Protein AF-A0A7C5IXV5-F1 (afdb_monomer_lite)

Structure (mmCIF, N/CA/C/O backbone):
data_AF-A0A7C5IXV5-F1
#
_entry.id   AF-A0A7C5IXV5-F1
#
loop_
_atom_site.group_PDB
_atom_site.id
_atom_site.type_symbol
_atom_site.label_atom_id
_atom_site.label_alt_id
_atom_site.label_comp_id
_atom_site.label_asym_id
_atom_site.label_entity_id
_atom_site.label_seq_id
_atom_site.pdbx_PDB_ins_code
_atom_site.Cartn_x
_atom_site.Cartn_y
_atom_site.Cartn_z
_atom_site.occupancy
_atom_site.B_iso_or_equiv
_atom_site.auth_seq_id
_atom_site.auth_comp_id
_atom_site.auth_asym_id
_atom_site.auth_atom_id
_atom_site.pdbx_PDB_model_num
ATOM 1 N N . MET A 1 1 ? -0.918 -32.055 40.488 1.00 59.59 1 MET A N 1
ATOM 2 C CA . MET A 1 1 ? -1.849 -31.408 39.530 1.00 59.59 1 MET A CA 1
ATOM 3 C C . MET A 1 1 ? -1.755 -29.875 39.528 1.00 59.59 1 MET A C 1
ATOM 5 O O . MET A 1 1 ? -1.667 -29.305 38.454 1.00 59.59 1 MET A O 1
ATOM 9 N N . LYS A 1 2 ? -1.670 -29.192 40.684 1.00 61.78 2 LYS A N 1
ATOM 10 C CA . LYS A 1 2 ? -1.588 -27.711 40.763 1.00 61.78 2 LYS A CA 1
ATOM 11 C C . LYS A 1 2 ? -0.363 -27.067 40.072 1.00 61.78 2 LYS A C 1
ATOM 13 O O . LYS A 1 2 ? -0.469 -25.961 39.565 1.00 61.78 2 LYS A O 1
ATOM 18 N N . LYS A 1 3 ? 0.781 -27.766 40.006 1.00 62.16 3 LYS A N 1
ATOM 19 C CA . LYS A 1 3 ? 2.021 -27.255 39.381 1.00 62.16 3 LYS A CA 1
ATOM 20 C C . LYS A 1 3 ? 1.935 -27.123 37.853 1.00 62.16 3 LYS A C 1
ATOM 22 O O . LYS A 1 3 ? 2.533 -26.219 37.297 1.00 62.16 3 LYS A O 1
ATOM 27 N N . ILE A 1 4 ? 1.162 -27.986 37.190 1.00 69.38 4 ILE A N 1
ATOM 28 C CA . ILE A 1 4 ? 0.949 -27.939 35.731 1.00 69.38 4 ILE A CA 1
ATOM 29 C C . ILE A 1 4 ? 0.048 -26.752 35.363 1.00 69.38 4 ILE A C 1
ATOM 31 O O . ILE A 1 4 ? 0.306 -26.051 34.392 1.00 69.38 4 ILE A O 1
ATOM 35 N N . LEU A 1 5 ? -0.957 -26.467 36.199 1.00 63.94 5 LEU A N 1
ATOM 36 C CA . LEU A 1 5 ? -1.857 -25.327 36.018 1.00 63.94 5 LEU A CA 1
ATOM 37 C C . LEU A 1 5 ? -1.125 -23.976 36.148 1.00 63.94 5 LEU A C 1
ATOM 39 O O . LEU A 1 5 ? -1.428 -23.043 35.412 1.00 63.94 5 LEU A O 1
ATOM 43 N N . ALA A 1 6 ? -0.118 -23.895 37.026 1.00 73.38 6 ALA A N 1
ATOM 44 C CA . ALA A 1 6 ? 0.714 -22.701 37.192 1.00 73.38 6 ALA A CA 1
ATOM 45 C C . ALA A 1 6 ? 1.605 -22.396 35.968 1.00 73.38 6 ALA A C 1
ATOM 47 O O . ALA A 1 6 ? 1.909 -21.234 35.726 1.00 73.38 6 ALA A O 1
ATOM 48 N N . PHE A 1 7 ? 1.984 -23.410 35.179 1.00 74.25 7 PHE A N 1
ATOM 49 C CA . PHE A 1 7 ? 2.762 -23.233 33.943 1.00 74.25 7 PHE A CA 1
ATOM 50 C C . PHE A 1 7 ? 1.894 -22.925 32.709 1.00 74.25 7 PHE A C 1
ATOM 52 O O . PHE A 1 7 ? 2.378 -22.308 31.765 1.00 74.25 7 PHE A O 1
ATOM 59 N N . LEU A 1 8 ? 0.611 -23.303 32.716 1.00 75.12 8 LEU A N 1
ATOM 60 C CA . LEU A 1 8 ? -0.336 -23.022 31.624 1.00 75.12 8 LEU A CA 1
ATOM 61 C C . LEU A 1 8 ? -0.887 -21.586 31.647 1.00 75.12 8 LEU A C 1
ATOM 63 O O . LEU A 1 8 ? -1.167 -21.013 30.597 1.00 75.12 8 LEU A O 1
ATOM 67 N N . LEU A 1 9 ? -1.011 -20.991 32.834 1.00 78.00 9 LEU A N 1
ATOM 68 C CA . LEU A 1 9 ? -1.496 -19.621 33.031 1.00 78.00 9 LEU A CA 1
ATOM 69 C C . LEU A 1 9 ? -0.681 -18.534 32.293 1.00 78.00 9 LEU A C 1
ATOM 71 O O . LEU A 1 9 ? -1.301 -17.715 31.612 1.00 78.00 9 LEU A O 1
ATOM 75 N N . PRO A 1 10 ? 0.667 -18.511 32.344 1.00 78.94 10 PRO A N 1
ATOM 76 C CA . PRO A 1 10 ? 1.445 -17.523 31.594 1.00 78.94 10 PRO A CA 1
ATOM 77 C C . PRO A 1 10 ? 1.386 -17.752 30.077 1.00 78.94 10 PRO A C 1
ATOM 79 O O . PRO A 1 10 ? 1.400 -16.785 29.321 1.00 78.94 10 PRO A O 1
ATOM 82 N N . LEU A 1 11 ? 1.259 -19.006 29.622 1.00 75.44 11 LEU A N 1
ATOM 83 C CA . LEU A 1 11 ? 1.128 -19.333 28.198 1.00 75.44 11 LEU A CA 1
ATOM 84 C C . LEU A 1 11 ? -0.196 -18.804 27.621 1.00 75.44 11 LEU A C 1
ATOM 86 O O . LEU A 1 11 ? -0.222 -18.249 26.525 1.00 75.44 11 LEU A O 1
ATOM 90 N N . LEU A 1 12 ? -1.286 -18.928 28.385 1.00 78.44 12 LEU A N 1
ATOM 91 C CA . LEU A 1 12 ? -2.590 -18.392 28.002 1.00 78.44 12 LEU A CA 1
ATOM 92 C C . LEU A 1 12 ? -2.595 -16.856 28.012 1.00 78.44 12 LEU A C 1
ATOM 94 O O . LEU A 1 12 ? -3.139 -16.245 27.097 1.00 78.44 12 LEU A O 1
ATOM 98 N N . ALA A 1 13 ? -1.954 -16.226 29.002 1.00 77.31 13 ALA A N 1
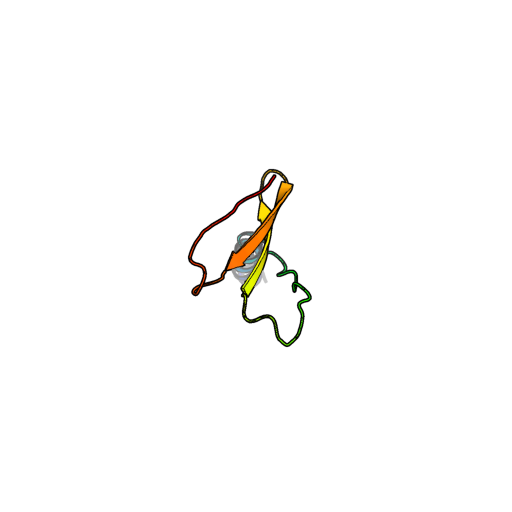ATOM 99 C CA . ALA A 1 13 ? -1.830 -14.768 29.056 1.00 77.31 13 ALA A CA 1
ATOM 100 C C . ALA A 1 13 ? -1.048 -14.208 27.852 1.00 77.31 13 ALA A C 1
ATOM 102 O O . ALA A 1 13 ? -1.434 -13.185 27.293 1.00 77.31 13 ALA A O 1
ATOM 103 N N . LEU A 1 14 ? -0.001 -14.909 27.399 1.00 75.31 14 LEU A N 1
ATOM 104 C CA . LEU A 1 14 ? 0.787 -14.508 26.230 1.00 75.31 14 LEU A CA 1
ATOM 105 C C . LEU A 1 14 ? -0.028 -14.554 24.924 1.00 75.31 14 LEU A C 1
ATOM 107 O O . LEU A 1 14 ? 0.153 -13.698 24.062 1.00 75.31 14 LEU A O 1
ATOM 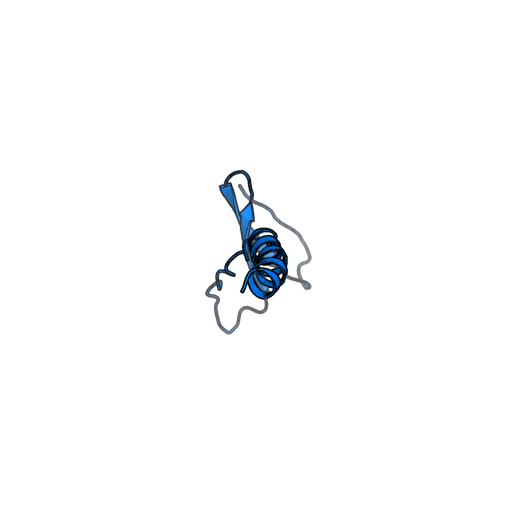111 N N . ALA A 1 15 ? -0.963 -15.501 24.795 1.00 73.94 15 ALA A N 1
ATOM 112 C CA . ALA A 1 15 ? -1.846 -15.595 23.631 1.00 73.94 15 ALA A CA 1
ATOM 113 C C . ALA A 1 15 ? -2.832 -14.414 23.529 1.00 73.94 15 ALA A C 1
ATOM 115 O O . ALA A 1 15 ? -3.202 -14.025 22.424 1.00 73.94 15 ALA A O 1
ATOM 116 N N . PHE A 1 16 ? -3.217 -13.808 24.658 1.00 71.75 16 PHE A N 1
ATOM 117 C CA . PHE A 1 16 ? -4.080 -12.619 24.686 1.00 71.75 16 PHE A CA 1
ATOM 118 C C . PHE A 1 16 ? -3.345 -11.310 24.365 1.00 71.75 16 PHE A C 1
ATOM 120 O O . PHE A 1 16 ? -3.994 -10.336 23.991 1.00 71.75 16 PHE A O 1
ATOM 127 N N . LEU A 1 17 ? -2.013 -11.273 24.483 1.00 72.75 17 LEU A N 1
ATOM 128 C CA . LEU A 1 17 ? -1.201 -10.125 24.059 1.00 72.75 17 LEU A CA 1
ATOM 129 C C . LEU A 1 17 ? -0.826 -10.165 22.569 1.00 72.75 17 LEU A C 1
ATOM 131 O O . LEU A 1 17 ? -0.184 -9.234 22.082 1.00 72.75 17 LEU A O 1
ATOM 135 N N . ALA A 1 18 ? -1.201 -11.216 21.835 1.00 70.62 18 ALA A N 1
ATOM 136 C CA . ALA A 1 18 ? -0.916 -11.287 20.411 1.00 70.62 18 ALA A CA 1
ATOM 137 C C . ALA A 1 18 ? -1.683 -10.172 19.671 1.00 70.62 18 ALA A C 1
ATOM 139 O O . ALA A 1 18 ? -2.907 -10.082 19.807 1.00 70.62 18 ALA A O 1
ATOM 140 N N . PRO A 1 19 ? -1.003 -9.318 18.882 1.00 70.75 19 PRO A N 1
ATOM 141 C CA . PRO A 1 19 ? -1.696 -8.321 18.084 1.00 70.75 19 PRO A CA 1
ATOM 142 C C . PRO A 1 19 ? -2.643 -9.032 17.117 1.00 70.75 19 PRO A C 1
ATOM 144 O O . PRO A 1 19 ? -2.288 -10.052 16.519 1.00 70.75 19 PRO A O 1
ATOM 147 N N . ALA A 1 20 ? -3.851 -8.491 16.956 1.00 68.44 20 ALA A N 1
ATOM 148 C C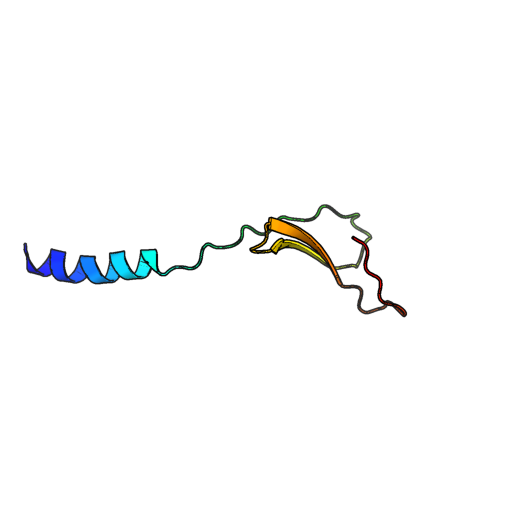A . ALA A 1 20 ? -4.759 -8.944 15.916 1.00 68.44 20 ALA A CA 1
ATOM 149 C C . ALA A 1 20 ? -4.039 -8.797 14.569 1.00 68.44 20 ALA A C 1
ATOM 151 O O . ALA A 1 20 ? -3.726 -7.687 14.140 1.00 68.44 20 ALA A O 1
ATOM 152 N N . GLN A 1 21 ? -3.723 -9.924 13.933 1.00 63.62 21 GLN A N 1
ATOM 153 C CA . GLN A 1 21 ? -3.078 -9.929 12.627 1.00 63.62 21 GLN A CA 1
ATOM 154 C C . GLN A 1 21 ? -4.070 -9.325 11.634 1.00 63.62 21 GLN A C 1
ATOM 156 O O . GLN A 1 21 ? -5.137 -9.892 11.387 1.00 63.62 21 GLN A O 1
ATOM 161 N N . ALA A 1 22 ? -3.744 -8.146 11.101 1.00 67.44 22 ALA A N 1
ATOM 162 C CA . ALA A 1 22 ? -4.506 -7.565 10.011 1.00 67.44 22 ALA A CA 1
ATOM 163 C C . ALA A 1 22 ? -4.437 -8.544 8.837 1.00 67.44 22 ALA A C 1
ATOM 165 O O . ALA A 1 22 ? -3.359 -8.885 8.351 1.00 67.44 22 ALA A O 1
ATOM 166 N N . ARG A 1 23 ? -5.593 -9.065 8.426 1.00 68.44 23 ARG A N 1
ATOM 167 C CA . ARG A 1 23 ? -5.660 -9.992 7.302 1.00 68.44 23 ARG A CA 1
ATOM 168 C C . ARG A 1 23 ? -5.341 -9.194 6.042 1.00 68.44 23 ARG A C 1
ATOM 170 O O . ARG A 1 23 ? -6.123 -8.321 5.672 1.00 68.44 23 ARG A O 1
ATOM 177 N N . ALA A 1 24 ? -4.190 -9.470 5.432 1.00 72.75 24 ALA A N 1
ATOM 178 C CA . ALA A 1 24 ? -3.797 -8.837 4.183 1.00 72.75 24 ALA A CA 1
ATOM 179 C C . ALA A 1 24 ? -4.886 -9.098 3.135 1.00 72.75 24 ALA A C 1
ATOM 181 O O . ALA A 1 24 ? -5.247 -10.249 2.872 1.00 72.75 24 ALA A O 1
ATOM 182 N N . VAL A 1 25 ? -5.454 -8.023 2.594 1.00 86.81 25 VAL A N 1
ATOM 183 C CA . VAL A 1 25 ? -6.383 -8.105 1.471 1.00 86.81 25 VAL A CA 1
ATOM 184 C C . VAL A 1 25 ? -5.543 -8.072 0.209 1.00 86.81 25 VAL A C 1
ATOM 186 O O . VAL A 1 25 ? -4.843 -7.095 -0.049 1.00 86.81 25 VAL A O 1
ATOM 189 N N . GLU A 1 26 ? -5.605 -9.150 -0.563 1.00 89.56 26 GLU A N 1
ATOM 190 C CA . GLU A 1 26 ? -4.944 -9.207 -1.858 1.00 89.56 26 GLU A CA 1
ATOM 191 C C . GLU A 1 26 ? -5.683 -8.300 -2.848 1.00 89.56 26 GLU A C 1
ATOM 193 O O . GLU A 1 26 ? -6.884 -8.453 -3.090 1.00 89.56 26 GLU A O 1
ATOM 198 N N . VAL A 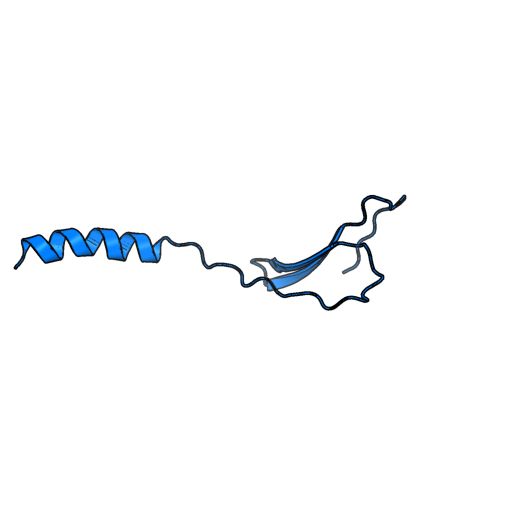1 27 ? -4.966 -7.320 -3.397 1.00 94.38 27 VAL A N 1
ATOM 199 C CA . VAL A 1 27 ? -5.505 -6.399 -4.398 1.00 94.38 27 VAL A CA 1
ATOM 200 C C . VAL A 1 27 ? -5.343 -7.036 -5.772 1.00 94.38 27 VAL A C 1
ATOM 202 O O . VAL A 1 27 ? -4.227 -7.233 -6.252 1.00 94.38 27 VAL A O 1
ATOM 205 N N . VAL A 1 28 ? -6.467 -7.341 -6.421 1.00 95.94 28 VAL A N 1
ATOM 206 C CA . VAL A 1 28 ? -6.468 -7.862 -7.791 1.00 95.94 28 VAL A CA 1
ATOM 207 C C . VAL A 1 28 ? -5.987 -6.765 -8.740 1.00 95.94 28 VAL A C 1
ATOM 209 O O . VAL A 1 28 ? -6.567 -5.679 -8.786 1.00 95.94 28 VAL A O 1
ATOM 212 N N . LYS A 1 29 ? -4.946 -7.063 -9.518 1.00 95.56 29 LYS A N 1
ATOM 213 C CA . LYS A 1 29 ? -4.371 -6.160 -10.520 1.00 95.56 29 LYS A CA 1
ATOM 214 C C . LYS A 1 29 ? -4.173 -6.861 -11.859 1.00 95.56 29 LYS A C 1
ATOM 216 O O . LYS A 1 29 ? -4.203 -8.087 -11.948 1.00 95.56 29 LYS A O 1
ATOM 221 N N . SER A 1 30 ? -3.961 -6.069 -12.906 1.00 97.69 30 SER A N 1
ATOM 222 C CA . SER A 1 30 ? -3.551 -6.607 -14.204 1.00 97.69 30 SER A CA 1
ATOM 223 C C . SER A 1 30 ? -2.171 -7.275 -14.089 1.00 97.69 30 SER A C 1
ATOM 225 O O . SER A 1 30 ? -1.305 -6.726 -13.405 1.00 97.69 30 SER A O 1
ATOM 227 N N . PRO A 1 31 ? -1.911 -8.401 -14.782 1.00 96.38 31 PRO A N 1
ATOM 228 C CA . PRO A 1 31 ? -0.589 -9.033 -14.800 1.00 96.38 31 PRO A CA 1
ATOM 229 C C . PRO A 1 31 ? 0.544 -8.106 -15.261 1.00 96.38 31 PRO A C 1
ATOM 231 O O . PRO A 1 31 ? 1.677 -8.261 -14.822 1.00 96.38 31 PRO A O 1
ATOM 234 N N . ASN A 1 32 ? 0.232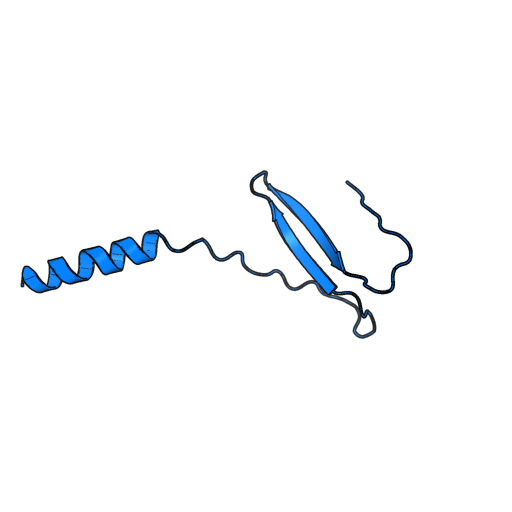 -7.126 -16.116 1.00 97.81 32 ASN A N 1
ATOM 235 C CA . ASN A 1 32 ? 1.202 -6.164 -16.647 1.00 97.81 32 ASN A CA 1
ATOM 236 C C . ASN A 1 32 ? 1.318 -4.887 -15.799 1.00 97.81 32 ASN A C 1
ATOM 238 O O . ASN A 1 32 ? 1.958 -3.935 -16.233 1.00 97.81 32 ASN A O 1
ATOM 242 N N . ASP A 1 33 ? 0.672 -4.823 -14.633 1.00 97.31 33 ASP A N 1
ATOM 243 C CA . ASP A 1 33 ? 0.757 -3.670 -13.740 1.00 97.31 33 ASP A CA 1
ATOM 244 C C . ASP A 1 33 ? 1.933 -3.836 -12.756 1.00 97.31 33 ASP A C 1
ATOM 246 O O . ASP A 1 33 ? 1.856 -4.671 -11.840 1.00 97.31 33 ASP A O 1
ATOM 250 N N . PRO A 1 34 ? 3.030 -3.069 -12.913 1.00 96.31 34 PRO A N 1
ATOM 251 C CA . PRO A 1 34 ? 4.224 -3.231 -12.088 1.00 96.31 34 PRO A CA 1
ATOM 252 C C . PRO A 1 34 ? 4.050 -2.670 -10.671 1.00 96.31 34 PRO A C 1
ATOM 254 O O . PRO A 1 34 ? 4.845 -2.990 -9.786 1.00 96.31 34 PRO A O 1
ATOM 257 N N . ARG A 1 35 ? 3.010 -1.865 -10.425 1.00 97.62 35 ARG A N 1
ATOM 258 C CA . ARG A 1 35 ? 2.819 -1.154 -9.157 1.00 97.62 35 ARG A CA 1
ATOM 259 C C . ARG A 1 35 ? 2.514 -2.124 -8.018 1.00 97.62 35 ARG A C 1
ATOM 261 O O . ARG A 1 35 ? 1.920 -3.196 -8.217 1.00 97.62 35 ARG A O 1
ATOM 268 N N . GLN A 1 36 ? 2.920 -1.752 -6.809 1.00 96.88 36 GLN A N 1
ATOM 269 C CA . GLN A 1 36 ? 2.597 -2.509 -5.598 1.00 96.88 36 GLN A CA 1
ATOM 270 C C . GLN A 1 36 ? 1.399 -1.875 -4.903 1.00 96.88 36 GLN A C 1
ATOM 272 O O . GLN A 1 36 ? 1.277 -0.652 -4.854 1.00 96.88 36 GLN A O 1
ATOM 277 N N . TYR A 1 37 ? 0.518 -2.717 -4.372 1.00 96.88 37 TYR A N 1
ATOM 278 C CA . TYR A 1 37 ? -0.735 -2.292 -3.768 1.00 96.88 37 TYR A CA 1
ATOM 279 C C . TYR A 1 37 ? -0.871 -2.873 -2.373 1.00 96.88 37 TYR A C 1
ATOM 281 O O . TYR A 1 37 ? -0.630 -4.063 -2.173 1.00 96.88 37 TYR A O 1
ATOM 289 N N . GLU A 1 38 ? -1.328 -2.050 -1.439 1.00 94.94 38 GLU A N 1
ATOM 290 C CA . GLU A 1 38 ? -1.696 -2.495 -0.101 1.00 94.94 38 GLU A CA 1
ATOM 291 C C . GLU A 1 38 ? -3.033 -1.871 0.286 1.00 94.94 38 GLU A C 1
ATOM 293 O O . GLU A 1 38 ? -3.219 -0.655 0.221 1.00 94.94 38 GLU A O 1
ATOM 298 N N . TYR A 1 39 ? -3.982 -2.716 0.678 1.00 95.31 39 TYR A N 1
ATOM 299 C CA . TYR A 1 39 ? -5.247 -2.269 1.234 1.00 95.31 39 TYR A CA 1
ATOM 300 C C . TYR A 1 39 ? -5.231 -2.427 2.750 1.00 95.31 39 TYR A C 1
ATOM 302 O O . TYR A 1 39 ? -4.949 -3.511 3.268 1.00 95.31 39 TYR A O 1
ATOM 310 N N . LEU A 1 40 ? -5.609 -1.363 3.454 1.00 93.38 40 LEU A N 1
ATOM 311 C CA . LEU A 1 40 ? -5.685 -1.358 4.908 1.00 93.38 40 LEU A CA 1
ATOM 312 C C . LEU A 1 40 ? -6.894 -0.570 5.412 1.00 93.38 40 LEU A C 1
ATOM 314 O O . LEU A 1 40 ? -7.420 0.331 4.754 1.00 93.38 40 LEU A O 1
ATOM 318 N N . VAL A 1 41 ? -7.332 -0.924 6.619 1.00 92.88 41 VAL A N 1
ATOM 319 C CA . VAL A 1 41 ? -8.372 -0.201 7.352 1.00 92.88 41 VAL A CA 1
ATOM 320 C C . VAL A 1 41 ? -7.734 0.416 8.586 1.00 92.88 41 VAL A C 1
ATOM 322 O O . VAL A 1 41 ? -7.216 -0.293 9.446 1.00 92.88 41 VAL A O 1
ATOM 325 N N . LEU A 1 42 ? -7.766 1.743 8.666 1.00 93.19 42 LEU A N 1
ATOM 326 C CA . LEU A 1 42 ? -7.231 2.494 9.797 1.00 93.19 42 LEU A CA 1
ATOM 327 C C . LEU A 1 42 ? -8.107 2.313 11.053 1.00 93.19 42 LEU A C 1
ATOM 329 O O . LEU A 1 42 ? -9.289 1.975 10.938 1.00 93.19 42 LEU A O 1
ATOM 333 N N . PRO A 1 43 ? -7.593 2.606 12.266 1.00 92.69 43 PRO A N 1
ATOM 334 C CA . PRO A 1 43 ? -8.364 2.473 13.509 1.00 92.69 43 PRO A CA 1
ATOM 335 C C . PRO A 1 43 ? -9.660 3.298 13.542 1.00 92.69 43 PRO A C 1
ATOM 337 O O . PRO A 1 43 ? -10.642 2.902 14.164 1.00 92.69 43 PRO A O 1
ATOM 340 N N . ASN A 1 44 ? -9.698 4.425 12.823 1.00 95.88 44 ASN A N 1
ATOM 341 C CA . ASN A 1 44 ? -10.896 5.254 12.651 1.00 95.88 44 ASN A CA 1
ATOM 342 C C . ASN A 1 44 ? -11.888 4.696 11.607 1.00 95.88 44 ASN A C 1
ATOM 344 O O . ASN A 1 44 ? -12.856 5.371 11.258 1.00 95.88 44 ASN A O 1
ATOM 348 N N . ARG A 1 45 ? -11.665 3.463 11.134 1.00 93.69 45 ARG A N 1
ATOM 349 C CA . ARG A 1 45 ? -12.440 2.739 10.115 1.00 93.69 45 ARG A CA 1
ATOM 350 C C . ARG A 1 45 ? -12.319 3.294 8.694 1.00 93.69 45 ARG A C 1
ATOM 352 O O . ARG A 1 45 ? -13.064 2.865 7.813 1.00 93.69 45 ARG A O 1
ATOM 359 N N . MET A 1 46 ? -11.392 4.215 8.444 1.00 95.50 46 MET A N 1
ATOM 360 C CA . MET A 1 46 ? -11.120 4.696 7.092 1.00 95.50 46 MET A CA 1
ATOM 361 C C . MET A 1 46 ? -10.452 3.595 6.268 1.00 95.50 46 MET A C 1
ATOM 363 O O . MET A 1 46 ? -9.510 2.950 6.727 1.00 95.50 46 MET A O 1
ATOM 367 N N . ARG A 1 47 ? -10.950 3.386 5.050 1.00 94.88 47 ARG A N 1
ATOM 368 C CA . ARG A 1 47 ? -10.377 2.442 4.087 1.00 94.88 47 ARG A CA 1
ATOM 369 C C . ARG A 1 47 ? -9.363 3.174 3.225 1.00 94.88 47 ARG A C 1
ATOM 371 O O . ARG A 1 47 ? -9.700 4.211 2.660 1.00 94.88 47 ARG A O 1
ATOM 378 N N . VAL A 1 48 ? -8.159 2.631 3.124 1.00 96.06 48 VAL A N 1
ATOM 379 C CA . V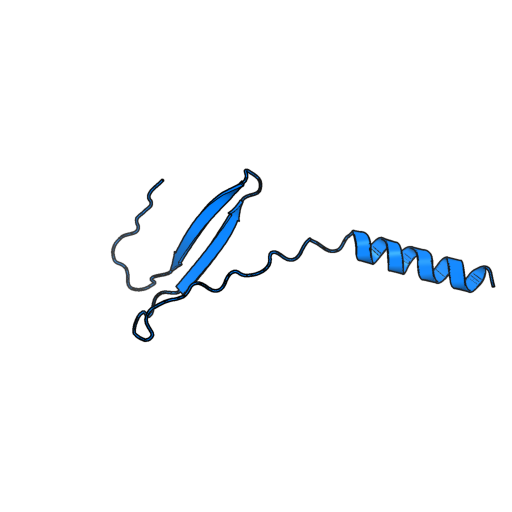AL A 1 48 ? -7.050 3.236 2.386 1.00 96.06 48 VAL A CA 1
ATOM 380 C C . VAL A 1 48 ? -6.502 2.218 1.396 1.00 96.06 48 VAL A C 1
ATOM 382 O O . VAL A 1 48 ? -6.340 1.044 1.730 1.00 96.06 48 VAL A O 1
ATOM 385 N N . LEU A 1 49 ? -6.214 2.687 0.183 1.00 96.81 49 LEU A N 1
ATOM 386 C CA . LEU A 1 49 ? -5.432 1.961 -0.808 1.00 96.81 49 LEU A CA 1
ATOM 387 C C . LEU A 1 49 ? -4.100 2.687 -0.984 1.00 96.81 49 LEU A C 1
ATOM 389 O O . LEU A 1 49 ? -4.072 3.829 -1.443 1.00 96.81 49 LEU A O 1
ATOM 393 N N . LEU A 1 50 ? -3.010 2.027 -0.613 1.00 96.69 50 LEU A N 1
ATOM 394 C CA . LEU A 1 50 ? -1.658 2.481 -0.900 1.00 96.69 50 LEU A CA 1
ATOM 395 C C . LEU A 1 50 ? -1.239 1.949 -2.268 1.00 96.69 50 LEU A C 1
ATOM 397 O O . LEU A 1 50 ? -1.448 0.774 -2.572 1.00 96.69 50 LEU A O 1
ATOM 401 N N . VAL A 1 51 ? -0.635 2.820 -3.072 1.00 97.31 51 VAL A N 1
ATOM 402 C CA . VAL A 1 51 ? -0.057 2.480 -4.374 1.00 97.31 51 VAL A CA 1
ATOM 403 C C . VAL A 1 51 ? 1.402 2.912 -4.355 1.00 97.31 51 VAL A C 1
ATOM 405 O O . VAL A 1 51 ? 1.690 4.101 -4.223 1.00 97.31 51 VAL A O 1
ATOM 408 N N . SER A 1 52 ? 2.319 1.954 -4.458 1.00 97.75 52 SER A N 1
ATOM 409 C CA . SER A 1 52 ? 3.746 2.223 -4.624 1.00 97.75 52 SER A CA 1
ATOM 410 C C . SER A 1 52 ? 4.113 2.111 -6.098 1.00 97.75 52 SER A C 1
ATOM 412 O O . SER A 1 52 ? 3.962 1.052 -6.714 1.00 97.75 52 SER A O 1
ATOM 414 N N . ASP A 1 53 ? 4.588 3.225 -6.639 1.00 98.00 53 ASP A N 1
ATOM 415 C CA . ASP A 1 53 ? 5.093 3.362 -7.999 1.00 98.00 53 ASP A CA 1
ATOM 416 C C . ASP A 1 53 ? 6.453 4.084 -7.937 1.00 98.00 53 ASP A C 1
ATOM 418 O O . ASP A 1 53 ? 6.487 5.314 -7.867 1.00 98.00 53 ASP A O 1
ATOM 422 N N . PRO A 1 54 ? 7.577 3.344 -7.866 1.00 97.12 54 PRO A N 1
ATOM 423 C CA . PRO A 1 54 ? 8.911 3.934 -7.734 1.00 97.12 54 PRO A CA 1
ATOM 424 C C . PRO A 1 54 ? 9.358 4.760 -8.945 1.00 97.12 54 PRO A C 1
ATOM 426 O O . PRO A 1 54 ? 10.281 5.560 -8.813 1.00 97.12 54 PRO A O 1
ATOM 429 N N . GLU A 1 55 ? 8.739 4.551 -10.108 1.00 97.56 55 GLU A N 1
ATOM 430 C CA . GLU A 1 55 ? 9.079 5.242 -11.357 1.00 97.56 55 GLU A CA 1
ATOM 431 C C . GLU A 1 55 ? 8.233 6.506 -11.567 1.00 97.56 55 GLU A C 1
ATOM 433 O O . GLU A 1 55 ? 8.395 7.200 -12.569 1.00 97.56 55 GLU A O 1
ATOM 438 N N . THR A 1 56 ? 7.321 6.823 -10.640 1.00 97.69 56 THR A N 1
ATOM 439 C CA . THR A 1 56 ? 6.412 7.955 -10.806 1.00 97.69 56 THR A CA 1
ATOM 440 C C . THR A 1 56 ? 7.113 9.300 -10.612 1.00 97.69 56 THR A C 1
ATOM 442 O O . THR A 1 56 ? 7.757 9.553 -9.595 1.00 97.69 56 THR A O 1
ATOM 445 N N . ASP A 1 57 ? 6.911 10.222 -11.554 1.00 98.25 57 ASP A N 1
ATOM 446 C CA . ASP A 1 57 ? 7.414 11.598 -11.440 1.00 98.25 57 ASP A CA 1
ATOM 447 C C . ASP A 1 57 ? 6.622 12.434 -10.420 1.00 98.25 57 ASP A C 1
ATOM 449 O O . ASP A 1 57 ? 7.082 13.484 -9.961 1.00 98.25 57 ASP A O 1
ATOM 453 N N . LYS A 1 58 ? 5.380 12.028 -10.112 1.00 98.00 58 LYS A N 1
ATOM 454 C CA . LYS A 1 58 ? 4.445 12.803 -9.285 1.00 98.00 58 LYS A CA 1
ATOM 455 C C . LYS A 1 58 ? 3.615 11.907 -8.381 1.00 98.00 58 LYS A C 1
ATOM 457 O O . LYS A 1 58 ? 2.990 10.954 -8.829 1.00 98.00 58 LYS A O 1
ATOM 462 N N . ALA A 1 59 ? 3.513 12.302 -7.116 1.00 97.31 59 ALA A N 1
ATOM 463 C CA . ALA A 1 59 ? 2.586 11.690 -6.175 1.00 97.31 59 ALA A CA 1
ATOM 464 C C . ALA A 1 59 ? 1.166 12.267 -6.323 1.00 97.31 59 ALA A C 1
ATOM 466 O O . ALA A 1 59 ? 0.984 13.414 -6.740 1.00 97.31 59 ALA A O 1
ATOM 467 N N . ALA A 1 60 ? 0.160 11.486 -5.926 1.00 97.75 60 ALA A N 1
ATOM 468 C CA . ALA A 1 60 ? -1.237 11.905 -5.884 1.00 97.75 60 ALA A CA 1
ATOM 469 C C . ALA A 1 60 ? -1.970 11.276 -4.690 1.00 97.75 60 ALA A C 1
ATOM 471 O O . ALA A 1 60 ? -1.590 10.213 -4.201 1.00 97.75 60 ALA A O 1
ATOM 472 N N . ALA A 1 61 ? -3.039 11.934 -4.243 1.00 97.75 61 ALA A N 1
ATOM 473 C CA . ALA A 1 61 ? -3.957 11.436 -3.225 1.00 97.75 61 ALA A CA 1
ATOM 474 C C . ALA A 1 61 ? -5.384 11.917 -3.535 1.00 97.75 61 ALA A C 1
ATOM 476 O O . ALA A 1 61 ? -5.564 12.983 -4.126 1.00 97.75 61 ALA A O 1
ATOM 477 N N . ALA A 1 62 ? -6.386 11.137 -3.133 1.00 97.31 62 ALA A N 1
ATOM 478 C CA . ALA A 1 62 ? -7.807 11.457 -3.267 1.00 97.31 62 ALA A CA 1
ATOM 479 C C . ALA A 1 62 ? -8.579 10.931 -2.044 1.00 97.31 62 ALA A C 1
ATOM 481 O O . ALA A 1 62 ? -8.139 9.956 -1.427 1.00 97.31 62 ALA A O 1
ATOM 482 N N . LEU A 1 63 ? -9.697 11.582 -1.697 1.00 93.25 63 LEU A N 1
ATOM 483 C CA . LEU A 1 63 ? -10.562 11.238 -0.561 1.00 93.25 63 LEU A CA 1
ATOM 484 C C . LEU A 1 63 ? -12.035 11.299 -0.966 1.00 93.25 63 LEU A C 1
ATOM 486 O O . LEU A 1 63 ? -12.413 12.302 -1.611 1.00 93.25 63 LEU A O 1
#

Foldseek 3Di:
DVVVVVVVVVVVVVVVPDPDPFDWDDDDDDPPDPWDWGWDQDPVRDTDIDIDDPPDPDDDDDD

InterPro domains:
  IPR011249 Metalloenzyme, LuxS/M16 peptidase-like [SSF63411] (25-63)
  IPR050626 Peptidase M16 [PTHR43690] (18-63)

Organism: NCBI:txid1076588

Radius of gyration: 20.89 Å; chains: 1; bounding box: 22×44×57 Å

Secondary structure (DSSP, 8-state):
-HHHHHHHHHHHHHHHTS-----PBP----TT---EEEEEE-TT--EEEEEE-TT-SS-----

pLDDT: mean 86.34, std 12.66, range [59.59, 98.25]

Sequence (63 aa):
MKKILAFLLPLLALAFLAPAQARAVEVVKSPNDPRQYEYLVLPNRMRVLLVSDPETDKAAAAL